Protein AF-A0A1C4Z628-F1 (afdb_monomer_lite)

pLDDT: mean 73.22, std 9.93, range [50.31, 92.75]

Sequence (89 aa):
MGVEYVSRVPPPPLDTLIDDLHFLEGVPPYTRLTLPPAPSTLLIVNLGAPFRVRAGTDIASAEYADGCVVTMPTRAWEFGLISYKKDSP

Radius of gyration: 14.76 Å; chains: 1; bounding box: 36×40×31 Å

Structure (mmCIF, N/CA/C/O backbone):
data_AF-A0A1C4Z628-F1
#
_entry.id   AF-A0A1C4Z628-F1
#
loop_
_atom_site.group_PDB
_atom_site.id
_atom_site.type_symbol
_atom_site.label_atom_id
_atom_site.label_alt_id
_atom_site.label_comp_id
_atom_site.label_asym_id
_atom_site.label_entity_id
_atom_site.label_seq_id
_atom_site.pdbx_PDB_ins_code
_atom_site.Cartn_x
_atom_site.Cartn_y
_atom_site.Cartn_z
_atom_site.occupancy
_atom_site.B_iso_or_equiv
_atom_site.auth_seq_id
_atom_site.auth_comp_id
_atom_site.auth_asym_id
_atom_site.auth_atom_id
_atom_site.pdbx_PDB_model_num
ATOM 1 N N . MET A 1 1 ? 16.429 5.381 -12.978 1.00 57.09 1 MET A N 1
ATOM 2 C CA . MET A 1 1 ? 14.958 5.380 -12.832 1.00 57.09 1 MET A CA 1
ATOM 3 C C . MET A 1 1 ? 14.659 5.073 -11.381 1.00 57.09 1 MET A C 1
ATOM 5 O O . MET A 1 1 ? 15.206 4.098 -10.883 1.00 57.09 1 MET A O 1
ATOM 9 N N . GLY A 1 2 ? 13.925 5.949 -10.700 1.00 74.88 2 GLY A N 1
ATOM 10 C CA . GLY A 1 2 ? 13.506 5.750 -9.312 1.00 74.88 2 GLY A CA 1
ATOM 11 C C . GLY A 1 2 ? 12.047 5.312 -9.245 1.00 74.88 2 GLY A C 1
ATOM 12 O O . GLY A 1 2 ? 11.375 5.260 -10.273 1.00 74.88 2 GLY A O 1
ATOM 13 N N . VAL A 1 3 ? 11.585 5.006 -8.039 1.00 80.94 3 VAL A N 1
ATOM 14 C CA . VAL A 1 3 ? 10.157 4.887 -7.744 1.00 80.94 3 VAL A CA 1
ATOM 15 C C . VAL A 1 3 ? 9.649 6.197 -7.179 1.00 80.94 3 VAL A C 1
ATOM 17 O O . VAL A 1 3 ? 10.327 6.808 -6.351 1.00 80.94 3 VAL A O 1
ATOM 20 N N . GLU A 1 4 ? 8.452 6.585 -7.597 1.00 83.56 4 GLU A N 1
ATOM 21 C CA . GLU A 1 4 ? 7.743 7.743 -7.071 1.00 83.56 4 GLU A CA 1
ATOM 22 C C . GLU A 1 4 ? 6.556 7.303 -6.212 1.00 83.56 4 GLU A C 1
ATOM 24 O O . GLU A 1 4 ? 5.816 6.387 -6.573 1.00 83.56 4 GLU A O 1
ATOM 29 N N . TYR A 1 5 ? 6.387 7.952 -5.058 1.00 77.62 5 TYR A N 1
ATOM 30 C CA . TYR A 1 5 ? 5.189 7.797 -4.242 1.00 77.62 5 TYR A CA 1
ATOM 31 C C . TYR A 1 5 ? 4.111 8.744 -4.759 1.00 77.62 5 TYR A C 1
ATOM 33 O O . TYR A 1 5 ? 4.228 9.961 -4.610 1.00 77.62 5 TYR A O 1
ATOM 41 N N . VAL A 1 6 ? 3.059 8.182 -5.342 1.00 84.62 6 VAL A N 1
ATOM 42 C CA . VAL A 1 6 ? 1.957 8.939 -5.929 1.00 84.62 6 VAL A CA 1
ATOM 43 C C . VAL A 1 6 ? 0.760 8.884 -4.993 1.00 84.62 6 VAL A C 1
ATOM 45 O O . VAL A 1 6 ? 0.291 7.808 -4.626 1.00 84.62 6 VAL A O 1
ATOM 48 N N . SER A 1 7 ? 0.251 10.060 -4.634 1.00 84.19 7 SER A N 1
ATOM 49 C CA . SER A 1 7 ? -1.042 10.239 -3.979 1.00 84.19 7 SER A CA 1
ATOM 50 C C . SER A 1 7 ? -1.987 10.904 -4.963 1.00 84.19 7 SER A C 1
ATOM 52 O O . SER A 1 7 ? -1.649 11.951 -5.519 1.00 84.19 7 SER A O 1
ATOM 54 N N . ARG A 1 8 ? -3.165 10.325 -5.183 1.00 87.31 8 ARG A N 1
ATOM 55 C CA . ARG A 1 8 ? -4.175 10.921 -6.059 1.00 87.31 8 ARG A CA 1
ATOM 56 C C . ARG A 1 8 ? -5.579 10.729 -5.513 1.00 87.31 8 ARG A C 1
ATOM 58 O O . ARG A 1 8 ? -5.882 9.685 -4.944 1.00 87.31 8 ARG A O 1
ATOM 65 N N . VAL A 1 9 ? -6.444 11.689 -5.820 1.00 89.31 9 VAL A N 1
ATOM 66 C CA . VAL A 1 9 ? -7.890 11.504 -5.696 1.00 89.31 9 VAL A CA 1
ATOM 67 C C . VAL A 1 9 ? -8.307 10.396 -6.674 1.00 89.31 9 VAL A C 1
ATOM 69 O O . VAL A 1 9 ? -7.873 10.419 -7.837 1.00 89.31 9 VAL A O 1
ATOM 72 N N . PRO A 1 10 ? -9.083 9.391 -6.242 1.00 90.06 10 PRO A N 1
ATOM 73 C CA . PRO A 1 10 ? -9.531 8.333 -7.133 1.00 90.06 10 PRO A CA 1
ATOM 74 C C . PRO A 1 10 ? -10.450 8.893 -8.226 1.00 90.06 10 PRO A C 1
ATOM 76 O O . PRO A 1 10 ? -11.187 9.844 -7.985 1.00 90.06 10 PRO A O 1
ATOM 79 N N . PRO A 1 11 ? -10.437 8.323 -9.439 1.00 91.19 11 PRO A N 1
ATOM 80 C CA . PRO A 1 11 ? -11.439 8.647 -10.445 1.00 91.19 11 PRO A CA 1
ATOM 81 C C . PRO A 1 11 ? -12.759 7.898 -10.169 1.00 91.19 11 PRO A C 1
ATOM 83 O O . PRO A 1 11 ? -12.740 6.840 -9.530 1.00 91.19 11 PRO A O 1
ATOM 86 N N . PRO A 1 12 ? -13.896 8.354 -10.724 1.00 92.75 12 PRO A N 1
ATOM 87 C CA . PRO A 1 12 ? -15.135 7.584 -10.707 1.00 92.75 12 PRO A CA 1
ATOM 88 C C . PRO A 1 12 ? -14.972 6.161 -11.268 1.00 92.75 12 PRO A C 1
ATOM 90 O O . PRO A 1 12 ? -14.259 5.977 -12.260 1.00 92.75 12 PRO A O 1
ATOM 93 N N . PRO A 1 13 ? -15.632 5.142 -10.676 1.00 90.75 13 PRO A N 1
ATOM 94 C CA . PRO A 1 13 ? -16.571 5.224 -9.545 1.00 90.75 13 PRO A CA 1
ATOM 95 C C . PRO A 1 13 ? -15.908 5.115 -8.156 1.00 90.75 13 PRO A C 1
ATOM 97 O O . PRO A 1 13 ? -16.603 5.049 -7.142 1.00 90.75 13 PRO A O 1
ATOM 100 N N . LEU A 1 14 ? -14.577 5.012 -8.099 1.00 87.81 14 LEU A N 1
ATOM 101 C CA . LEU A 1 14 ? -13.838 4.747 -6.860 1.00 87.81 14 LEU A CA 1
ATOM 102 C C . LEU A 1 14 ? -13.840 5.935 -5.896 1.00 87.81 14 LEU A C 1
ATOM 104 O O . LEU A 1 14 ? -13.735 5.720 -4.693 1.00 87.81 14 LEU A O 1
ATOM 108 N N . ASP A 1 15 ? -14.012 7.149 -6.410 1.00 90.19 15 ASP A N 1
ATOM 109 C CA . ASP A 1 15 ? -14.166 8.382 -5.629 1.00 90.19 15 ASP A CA 1
ATOM 110 C C . ASP A 1 15 ? -15.358 8.356 -4.660 1.00 90.19 15 ASP A C 1
ATOM 112 O O . ASP A 1 15 ? -15.403 9.134 -3.714 1.00 90.19 15 ASP A O 1
ATOM 116 N N . THR A 1 16 ? -16.316 7.446 -4.864 1.00 89.44 16 THR A N 1
ATOM 117 C CA . THR A 1 16 ? -17.443 7.234 -3.940 1.00 89.44 16 THR A CA 1
ATOM 118 C C . THR A 1 16 ? -17.131 6.282 -2.783 1.00 89.44 16 THR A C 1
ATOM 120 O O . THR A 1 16 ? -17.918 6.192 -1.841 1.00 89.44 16 THR A O 1
ATOM 123 N N . LEU A 1 17 ? -16.023 5.538 -2.858 1.00 84.81 17 LEU A N 1
ATOM 124 C CA . LEU A 1 17 ? -15.720 4.426 -1.950 1.00 84.81 17 LEU A CA 1
ATOM 125 C C . LEU A 1 17 ? -14.472 4.654 -1.101 1.00 84.81 17 LEU A C 1
ATOM 127 O O . LEU A 1 17 ? -14.401 4.135 0.013 1.00 84.81 17 LEU A O 1
ATOM 131 N N . ILE A 1 18 ? -13.478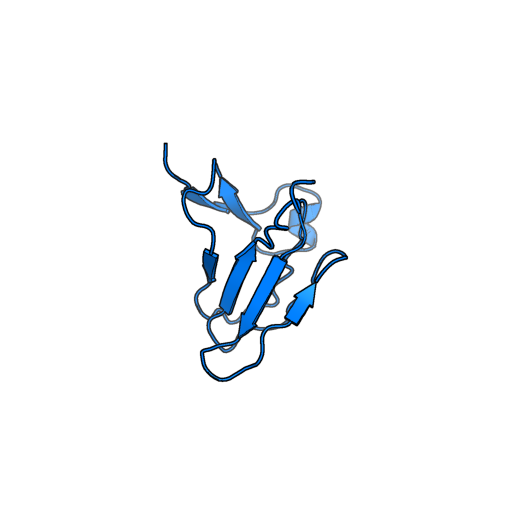 5.358 -1.636 1.00 83.62 18 ILE A N 1
ATOM 132 C CA . ILE A 1 18 ? -12.202 5.607 -0.965 1.00 83.62 18 ILE A CA 1
ATOM 133 C C . ILE A 1 18 ? -11.823 7.077 -1.139 1.00 83.62 18 ILE A C 1
ATOM 135 O O . ILE A 1 18 ? -12.072 7.659 -2.190 1.00 83.62 18 ILE A O 1
ATOM 139 N N . ASP A 1 19 ? -11.224 7.666 -0.107 1.00 82.44 19 ASP A N 1
ATOM 140 C CA . ASP A 1 19 ? -10.907 9.099 -0.100 1.00 82.44 19 ASP A CA 1
ATOM 141 C C . ASP A 1 19 ? -9.678 9.419 -0.966 1.00 82.44 19 ASP A C 1
ATOM 143 O O . ASP A 1 19 ? -9.652 10.411 -1.688 1.00 82.44 19 ASP A O 1
ATOM 147 N N . ASP A 1 20 ? -8.681 8.532 -0.948 1.00 81.69 20 ASP A N 1
ATOM 148 C CA . ASP A 1 20 ? -7.401 8.714 -1.625 1.00 81.69 20 ASP A CA 1
ATOM 149 C C . ASP A 1 20 ? -6.855 7.381 -2.150 1.00 81.69 20 ASP A C 1
ATOM 151 O O . ASP A 1 20 ? -7.076 6.309 -1.576 1.00 81.69 20 ASP A O 1
ATOM 155 N N . LEU A 1 21 ? -6.092 7.447 -3.241 1.00 82.69 21 LEU A N 1
ATOM 156 C CA . LEU A 1 21 ? -5.303 6.334 -3.752 1.00 82.69 21 LEU A CA 1
ATOM 157 C C . LEU A 1 21 ? -3.812 6.647 -3.631 1.00 82.69 21 LEU A C 1
ATOM 159 O O . LEU A 1 21 ? -3.320 7.614 -4.216 1.00 82.69 21 LEU A O 1
ATOM 163 N N . HIS A 1 22 ? -3.085 5.759 -2.956 1.00 79.31 22 HIS A N 1
ATOM 164 C CA . HIS A 1 22 ? -1.633 5.820 -2.838 1.00 79.31 22 HIS A CA 1
ATOM 165 C C . HIS A 1 22 ? -0.984 4.619 -3.530 1.00 79.31 22 HIS A C 1
ATOM 167 O O . HIS A 1 22 ? -1.328 3.474 -3.230 1.00 79.31 22 HIS A O 1
ATOM 173 N N . PHE A 1 23 ? -0.045 4.856 -4.446 1.00 78.81 23 PHE A N 1
ATOM 174 C CA . PHE A 1 23 ? 0.701 3.787 -5.113 1.00 78.81 23 PHE A CA 1
ATOM 175 C C . PHE A 1 23 ? 2.137 4.203 -5.439 1.00 78.81 23 PHE A C 1
ATOM 177 O O . PHE A 1 23 ? 2.482 5.382 -5.446 1.00 78.81 23 PHE A O 1
ATOM 184 N N . LEU A 1 24 ? 2.981 3.203 -5.686 1.00 78.94 24 LEU A N 1
ATOM 185 C CA . LEU A 1 24 ? 4.350 3.392 -6.140 1.00 78.94 24 LEU A CA 1
ATOM 186 C C . LEU A 1 24 ? 4.403 3.239 -7.657 1.00 78.94 24 LEU A C 1
ATOM 188 O O . LEU A 1 24 ? 4.110 2.161 -8.177 1.00 78.94 24 LEU A O 1
ATOM 192 N N . GLU A 1 25 ? 4.781 4.300 -8.358 1.00 84.81 25 GLU A N 1
ATOM 193 C CA . GLU A 1 25 ? 4.974 4.263 -9.805 1.00 84.81 25 GLU A CA 1
ATOM 194 C C . GLU A 1 25 ? 6.444 3.969 -10.142 1.00 84.81 25 GLU A C 1
ATOM 196 O O . GLU A 1 25 ? 7.360 4.556 -9.563 1.00 84.81 25 GLU A O 1
ATOM 201 N N . GLY A 1 26 ? 6.679 3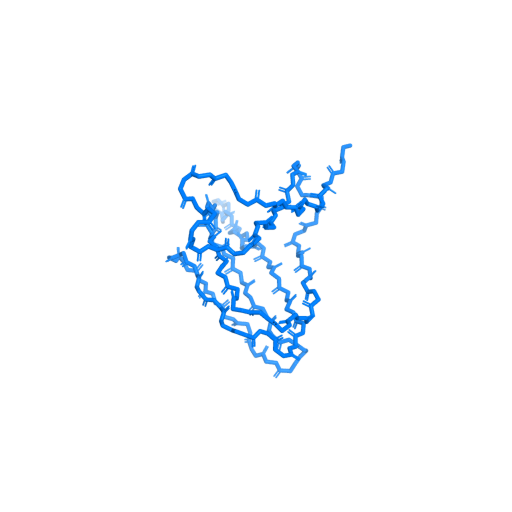.039 -11.075 1.00 83.25 26 GLY A N 1
ATOM 202 C CA . GLY A 1 26 ? 8.016 2.642 -11.533 1.00 83.25 26 GLY A CA 1
ATOM 203 C C . GLY A 1 26 ? 8.513 1.294 -10.991 1.00 83.25 26 GLY A C 1
ATOM 204 O O . GLY A 1 26 ? 7.763 0.509 -10.415 1.00 83.25 26 GLY A O 1
ATOM 205 N N . VAL A 1 27 ? 9.801 0.996 -11.216 1.00 80.62 27 VAL A N 1
ATOM 206 C CA . VAL A 1 27 ? 10.435 -0.267 -10.789 1.00 80.62 27 VAL A CA 1
ATOM 207 C C . VAL A 1 27 ? 11.062 -0.089 -9.405 1.00 80.62 27 VAL A C 1
ATOM 209 O O . VAL A 1 27 ? 12.042 0.654 -9.306 1.00 80.62 27 VAL A O 1
ATOM 212 N N . PRO A 1 28 ? 10.564 -0.764 -8.349 1.00 71.56 28 PRO A N 1
ATOM 213 C CA . PRO A 1 28 ? 11.097 -0.625 -6.996 1.00 71.56 28 PRO A CA 1
ATOM 214 C C . PRO A 1 28 ? 12.575 -1.023 -6.923 1.00 71.56 28 PRO A C 1
ATOM 216 O O . PRO A 1 28 ? 12.903 -2.182 -7.173 1.00 71.56 28 PRO A O 1
ATOM 219 N N . PRO A 1 29 ? 13.480 -0.095 -6.539 1.00 72.94 29 PRO A N 1
ATOM 220 C CA . PRO A 1 29 ? 14.889 -0.417 -6.317 1.00 72.94 29 PRO A CA 1
ATOM 221 C C . PRO A 1 29 ? 15.129 -1.043 -4.932 1.00 72.94 29 PRO A C 1
ATOM 223 O O . PRO A 1 29 ? 16.255 -1.417 -4.609 1.00 72.94 29 PRO A O 1
ATOM 226 N N . TYR A 1 30 ? 14.085 -1.151 -4.105 1.00 73.25 30 TYR A N 1
ATOM 227 C CA . TYR A 1 30 ? 14.146 -1.661 -2.741 1.00 73.25 30 TYR A CA 1
ATOM 228 C C . TYR A 1 30 ? 13.203 -2.851 -2.581 1.00 73.25 30 TYR A C 1
ATOM 230 O O . TYR A 1 30 ? 12.069 -2.835 -3.051 1.00 73.25 30 TYR A O 1
ATOM 238 N N . THR A 1 31 ? 13.654 -3.877 -1.860 1.00 76.75 31 THR A N 1
ATOM 239 C CA . THR A 1 31 ? 12.846 -5.069 -1.556 1.00 76.75 31 THR A CA 1
ATOM 240 C C . THR A 1 31 ? 11.830 -4.834 -0.439 1.00 76.75 31 THR A C 1
ATOM 242 O O . THR A 1 31 ? 11.043 -5.734 -0.140 1.00 76.75 31 THR A O 1
ATOM 245 N N . ARG A 1 32 ? 11.886 -3.664 0.218 1.00 77.56 32 ARG A N 1
ATOM 246 C CA . ARG A 1 32 ? 11.039 -3.289 1.349 1.00 77.56 32 ARG A CA 1
ATOM 247 C C . ARG A 1 32 ? 10.560 -1.839 1.235 1.00 77.56 32 ARG A C 1
ATOM 249 O O . ARG A 1 32 ? 11.342 -0.977 0.845 1.00 77.56 32 ARG A O 1
ATOM 256 N N . LEU A 1 33 ? 9.309 -1.590 1.618 1.00 78.44 33 LEU A N 1
ATOM 257 C CA . LEU A 1 33 ? 8.691 -0.264 1.726 1.00 78.44 33 LEU A CA 1
ATOM 258 C C . LEU A 1 33 ? 8.218 -0.023 3.162 1.00 78.44 33 LEU A C 1
ATOM 260 O O . LEU A 1 33 ? 7.539 -0.879 3.722 1.00 78.44 33 LEU A O 1
ATOM 264 N N . THR A 1 34 ? 8.511 1.148 3.724 1.00 79.00 34 THR A N 1
ATOM 265 C CA . THR A 1 34 ? 7.981 1.585 5.024 1.00 79.00 34 THR A CA 1
ATOM 266 C C . THR A 1 34 ? 6.866 2.603 4.807 1.00 79.00 34 THR A C 1
ATOM 268 O O . THR A 1 34 ? 7.077 3.597 4.114 1.00 79.00 34 THR A O 1
ATOM 271 N N . LEU A 1 35 ? 5.695 2.379 5.406 1.00 75.56 35 LEU A N 1
ATOM 272 C CA . LEU A 1 35 ? 4.596 3.344 5.427 1.00 75.56 35 LEU A CA 1
ATOM 273 C C . LEU A 1 35 ? 4.565 4.088 6.770 1.00 75.56 35 LEU A C 1
ATOM 275 O O . LEU A 1 35 ? 4.655 3.444 7.825 1.00 75.56 35 LEU A O 1
ATOM 279 N N . PRO A 1 36 ? 4.432 5.427 6.758 1.00 69.56 36 PRO A N 1
ATOM 280 C CA . PRO A 1 36 ? 4.278 6.197 7.984 1.00 69.56 36 PRO A CA 1
ATOM 281 C C . PRO A 1 36 ? 2.938 5.866 8.673 1.00 69.56 36 PRO A C 1
ATOM 283 O O . PRO A 1 36 ? 1.987 5.464 7.999 1.00 69.56 36 PRO A O 1
ATOM 286 N N . PRO A 1 37 ? 2.830 6.042 10.004 1.00 72.38 37 PRO A N 1
ATOM 287 C CA . PRO A 1 37 ? 1.546 5.950 10.697 1.00 72.38 37 PRO A CA 1
ATOM 288 C C . PRO A 1 37 ? 0.556 6.968 10.115 1.00 72.38 37 PRO A C 1
ATOM 290 O O . PRO A 1 37 ? 0.927 8.125 9.909 1.00 72.38 37 PRO A O 1
ATOM 293 N N . ALA A 1 38 ? -0.696 6.564 9.897 1.00 68.12 38 ALA A N 1
ATOM 294 C CA . ALA A 1 38 ? -1.732 7.436 9.348 1.00 68.12 38 ALA A CA 1
ATOM 295 C C . ALA A 1 38 ? -3.099 7.130 9.989 1.00 68.12 38 ALA A C 1
ATOM 297 O O . ALA A 1 38 ? -3.511 5.969 10.017 1.00 68.12 38 ALA A O 1
ATOM 298 N N . PRO A 1 39 ? -3.832 8.138 10.496 1.00 58.03 39 PRO A N 1
ATOM 299 C CA . PRO A 1 39 ? -5.173 7.942 11.032 1.00 58.03 39 PRO A CA 1
ATOM 300 C C . PRO A 1 39 ? -6.194 7.830 9.887 1.00 58.03 39 PRO A C 1
ATOM 302 O O . PRO A 1 39 ? -6.952 8.759 9.630 1.00 58.03 39 PRO A O 1
ATOM 305 N N . SER A 1 40 ? -6.209 6.701 9.177 1.00 63.00 40 SER A N 1
ATOM 306 C CA . SER A 1 40 ? -7.194 6.417 8.126 1.00 63.00 40 SER A CA 1
ATOM 307 C C . SER A 1 40 ? -7.474 4.918 7.997 1.00 63.00 40 SER A C 1
ATOM 309 O O . SER A 1 40 ? -6.656 4.069 8.362 1.00 63.00 40 SER A O 1
ATOM 311 N N . THR A 1 41 ? -8.668 4.570 7.512 1.00 61.09 41 THR A N 1
ATOM 312 C CA . THR A 1 41 ? -9.001 3.186 7.156 1.00 61.09 41 THR A CA 1
ATOM 313 C C . THR A 1 41 ? -8.305 2.861 5.839 1.00 61.09 41 THR A C 1
ATOM 315 O O . THR A 1 41 ? -8.778 3.248 4.777 1.00 61.09 41 THR A O 1
ATOM 318 N N . LEU A 1 42 ? -7.159 2.183 5.903 1.00 67.06 42 LEU A N 1
ATOM 319 C CA . LEU A 1 42 ? -6.402 1.804 4.711 1.00 67.06 42 LEU A CA 1
ATOM 320 C C . LEU A 1 42 ? -6.870 0.449 4.164 1.00 67.06 42 LEU A C 1
ATOM 322 O O . LEU A 1 42 ? -7.104 -0.505 4.904 1.00 67.06 42 LEU A O 1
ATOM 326 N N . LEU A 1 43 ? -6.964 0.346 2.842 1.00 66.38 43 LEU A N 1
ATOM 327 C CA . LEU A 1 43 ? -7.101 -0.919 2.126 1.00 66.38 43 LEU A CA 1
ATOM 328 C C . LEU A 1 43 ? -5.866 -1.093 1.237 1.00 66.38 43 LEU A C 1
ATOM 330 O O . LEU A 1 43 ? -5.606 -0.250 0.383 1.00 66.38 43 LEU A O 1
ATOM 334 N N . ILE A 1 44 ? -5.095 -2.168 1.439 1.00 70.19 44 ILE A N 1
ATOM 335 C CA . ILE A 1 44 ? -3.824 -2.397 0.731 1.00 70.19 44 ILE A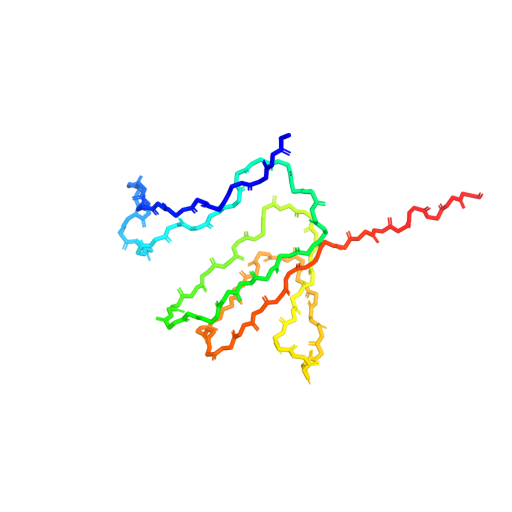 CA 1
ATOM 336 C C . ILE A 1 44 ? -3.949 -3.618 -0.172 1.00 70.19 44 ILE A C 1
ATOM 338 O O . ILE A 1 44 ? -3.654 -4.744 0.216 1.00 70.19 44 ILE A O 1
ATOM 342 N N . VAL A 1 45 ? -4.344 -3.390 -1.418 1.00 65.06 45 VAL A N 1
ATOM 343 C CA . VAL A 1 45 ? -4.529 -4.479 -2.379 1.00 65.06 45 VAL A CA 1
ATOM 344 C C . VAL A 1 45 ? -3.179 -4.937 -2.940 1.00 65.06 45 VAL A C 1
ATOM 346 O O . VAL A 1 45 ? -2.457 -4.158 -3.561 1.00 65.06 45 VAL A O 1
ATOM 349 N N . ASN A 1 46 ? -2.847 -6.220 -2.754 1.00 66.88 46 ASN A N 1
ATOM 350 C CA . ASN A 1 46 ? -1.728 -6.859 -3.449 1.00 66.88 46 ASN A CA 1
ATOM 351 C C . ASN A 1 46 ? -2.146 -7.256 -4.870 1.00 66.88 46 ASN A C 1
ATOM 353 O O . ASN A 1 46 ? -3.049 -8.074 -5.021 1.00 66.88 46 ASN A O 1
ATOM 357 N N . LEU A 1 47 ? -1.476 -6.731 -5.896 1.00 64.94 47 LEU A N 1
ATOM 358 C CA . LEU A 1 47 ? -1.709 -7.103 -7.301 1.00 64.94 47 LEU A CA 1
ATOM 359 C C . LEU A 1 47 ? -0.573 -7.957 -7.895 1.00 64.94 47 LEU A C 1
ATOM 361 O O . LEU A 1 47 ? -0.541 -8.186 -9.102 1.00 64.94 47 LEU A O 1
ATOM 365 N N . GLY A 1 48 ? 0.385 -8.389 -7.071 1.00 69.50 48 GLY A N 1
ATOM 366 C CA . GLY A 1 48 ? 1.589 -9.091 -7.511 1.00 69.50 48 GLY A CA 1
ATOM 367 C C . GLY A 1 48 ? 1.905 -10.333 -6.679 1.00 69.50 48 GLY A C 1
ATOM 368 O O . GLY A 1 48 ? 1.017 -11.049 -6.227 1.00 69.50 48 GLY A O 1
ATOM 369 N N . ALA A 1 49 ? 3.199 -10.611 -6.506 1.00 71.38 49 ALA A N 1
ATOM 370 C CA . ALA A 1 49 ? 3.687 -11.765 -5.753 1.00 71.38 49 ALA A CA 1
ATOM 371 C C . ALA A 1 49 ? 3.355 -11.671 -4.246 1.00 71.38 49 ALA A C 1
ATOM 373 O O . ALA A 1 49 ? 3.169 -10.564 -3.727 1.00 71.38 49 ALA A O 1
ATOM 374 N N . PRO A 1 50 ? 3.336 -12.802 -3.515 1.00 76.19 50 PRO A N 1
ATOM 375 C CA . PRO A 1 50 ? 3.186 -12.806 -2.061 1.00 76.19 50 PRO A CA 1
ATOM 376 C C . PRO A 1 50 ? 4.189 -11.878 -1.357 1.00 76.19 50 PRO A C 1
ATOM 378 O O . PRO A 1 50 ? 5.364 -11.790 -1.736 1.00 76.19 50 PRO A O 1
ATOM 381 N N . PHE A 1 51 ? 3.736 -11.203 -0.299 1.00 77.00 51 PHE A N 1
ATOM 382 C CA . PHE A 1 51 ? 4.573 -10.323 0.518 1.00 77.00 51 PHE A CA 1
ATOM 383 C C . PHE A 1 51 ? 4.368 -10.550 2.017 1.00 77.00 51 PHE A C 1
ATOM 385 O O . PHE A 1 51 ? 3.397 -11.165 2.464 1.00 77.00 51 PHE A O 1
ATOM 392 N N . ARG A 1 52 ? 5.300 -10.014 2.808 1.00 79.06 52 ARG A N 1
ATOM 393 C CA . ARG A 1 52 ? 5.226 -9.973 4.273 1.00 79.06 52 ARG A CA 1
ATOM 394 C C . ARG A 1 52 ? 4.967 -8.560 4.769 1.00 79.06 52 ARG A C 1
ATOM 396 O O . ARG A 1 52 ? 5.582 -7.623 4.261 1.00 79.06 52 ARG A O 1
ATOM 403 N N . VAL A 1 53 ? 4.135 -8.436 5.802 1.00 79.62 53 VAL A N 1
ATOM 404 C CA . VAL A 1 53 ? 3.901 -7.176 6.530 1.00 79.62 53 VAL A CA 1
ATOM 405 C C . VAL A 1 53 ? 4.452 -7.292 7.945 1.00 79.62 53 VAL A C 1
ATOM 407 O O . VAL A 1 53 ? 4.317 -8.335 8.593 1.00 79.62 53 VAL A O 1
ATOM 410 N N . ARG A 1 54 ? 5.080 -6.220 8.427 1.00 79.00 54 ARG A N 1
ATOM 411 C CA . ARG A 1 54 ? 5.543 -6.062 9.811 1.00 79.00 54 ARG A CA 1
ATOM 412 C C . ARG A 1 54 ? 4.952 -4.801 10.421 1.00 79.00 54 ARG A C 1
ATOM 414 O O . ARG A 1 54 ? 5.042 -3.735 9.817 1.00 79.00 54 ARG A O 1
ATOM 421 N N . ALA A 1 55 ? 4.391 -4.924 11.622 1.00 76.56 55 ALA A N 1
ATOM 422 C CA . ALA A 1 55 ? 3.848 -3.799 12.372 1.00 76.56 55 ALA A CA 1
ATOM 423 C C . ALA A 1 55 ? 4.788 -3.385 13.514 1.00 76.56 55 ALA A C 1
ATOM 425 O O . ALA A 1 55 ? 4.808 -4.015 14.566 1.00 76.56 55 ALA A O 1
ATOM 426 N N . GLY A 1 56 ? 5.571 -2.318 13.325 1.00 68.44 56 GLY A N 1
ATOM 427 C CA . GLY A 1 56 ? 6.619 -1.933 14.281 1.00 68.44 56 GLY A CA 1
ATOM 428 C C . GLY A 1 56 ? 7.727 -2.988 14.455 1.00 68.44 56 GLY A C 1
ATOM 429 O O . GLY A 1 56 ? 7.746 -4.019 13.783 1.00 68.44 56 GLY A O 1
ATOM 430 N N . THR A 1 57 ? 8.684 -2.720 15.348 1.00 65.12 57 THR A N 1
ATOM 431 C CA . THR A 1 57 ? 9.869 -3.577 15.561 1.00 65.12 57 THR A CA 1
ATOM 432 C C . THR A 1 57 ? 9.596 -4.832 16.394 1.00 65.12 57 THR A C 1
ATOM 434 O O . THR A 1 57 ? 10.359 -5.788 16.292 1.00 65.12 57 THR A O 1
ATOM 437 N N . ASP A 1 58 ? 8.500 -4.855 17.161 1.00 62.53 58 ASP A N 1
ATOM 438 C CA . ASP A 1 58 ? 8.247 -5.869 18.199 1.00 62.53 58 ASP A CA 1
ATOM 439 C C . ASP A 1 58 ? 7.122 -6.862 17.854 1.00 62.53 58 ASP A C 1
ATOM 441 O O . ASP A 1 58 ? 6.744 -7.682 18.690 1.00 62.53 58 ASP A O 1
ATOM 445 N N . ILE A 1 59 ? 6.560 -6.812 16.640 1.00 63.59 59 ILE A N 1
ATOM 446 C CA . ILE A 1 59 ? 5.470 -7.710 16.224 1.00 63.59 59 ILE A CA 1
ATOM 447 C C . ILE A 1 59 ? 5.955 -8.648 15.119 1.00 63.59 59 ILE A C 1
ATOM 449 O O . ILE A 1 59 ? 6.599 -8.234 14.151 1.00 63.59 59 ILE A O 1
ATOM 453 N N . ALA A 1 60 ? 5.632 -9.934 15.272 1.00 64.69 60 ALA A N 1
ATOM 454 C CA . ALA A 1 60 ? 5.971 -10.970 14.307 1.00 64.69 60 ALA A CA 1
ATOM 455 C C . ALA A 1 60 ? 5.388 -10.654 12.918 1.00 64.69 60 ALA A C 1
ATOM 457 O O . ALA A 1 60 ? 4.255 -10.195 12.789 1.00 64.69 60 ALA A O 1
ATOM 458 N N . SER A 1 61 ? 6.169 -10.915 11.867 1.00 70.75 61 SER A N 1
ATOM 459 C CA . SER A 1 61 ? 5.711 -10.739 10.487 1.00 70.75 61 SER A CA 1
ATOM 460 C C . SER A 1 61 ? 4.645 -11.761 10.113 1.00 70.75 61 SER A C 1
ATOM 462 O O . SER A 1 61 ? 4.844 -12.948 10.374 1.00 70.75 61 SER A O 1
ATOM 464 N N . ALA A 1 62 ? 3.607 -11.321 9.405 1.00 74.12 62 ALA A N 1
ATOM 465 C CA . ALA A 1 62 ? 2.605 -12.193 8.796 1.00 74.12 62 ALA A CA 1
ATOM 466 C C . ALA A 1 62 ? 2.751 -12.220 7.263 1.00 74.12 62 ALA A C 1
ATOM 468 O O . ALA A 1 62 ? 3.172 -11.234 6.647 1.00 74.12 62 ALA A O 1
ATOM 469 N N . GLU A 1 63 ? 2.445 -13.371 6.666 1.00 75.12 63 GLU A N 1
ATOM 470 C CA . GLU A 1 63 ? 2.407 -13.593 5.217 1.00 75.12 63 GLU A CA 1
ATOM 471 C C . GLU A 1 63 ? 0.968 -13.485 4.711 1.00 75.12 63 GLU A C 1
ATOM 473 O O . GLU A 1 63 ? 0.047 -13.972 5.366 1.00 75.12 63 GLU A O 1
ATOM 478 N N . TYR A 1 64 ? 0.786 -12.857 3.548 1.00 70.19 64 TYR A N 1
ATOM 479 C CA . TYR A 1 64 ? -0.529 -12.637 2.952 1.00 70.19 64 TYR A CA 1
ATOM 480 C C . TYR A 1 64 ? -0.516 -13.042 1.478 1.00 70.19 64 TYR A C 1
ATOM 482 O O . TYR A 1 64 ? 0.148 -12.403 0.658 1.00 70.19 64 TYR A O 1
ATOM 490 N N . ALA A 1 65 ? -1.263 -14.096 1.148 1.00 66.69 65 ALA A N 1
ATOM 491 C CA . ALA A 1 65 ? -1.337 -14.646 -0.203 1.00 66.69 65 ALA A CA 1
ATOM 492 C C . ALA A 1 65 ? -2.514 -14.090 -1.040 1.00 66.69 65 ALA A C 1
ATOM 494 O O . ALA A 1 65 ? -2.401 -14.054 -2.260 1.00 66.69 65 ALA A O 1
ATOM 495 N N . ASP A 1 66 ? -3.583 -13.573 -0.407 1.00 63.12 66 ASP A N 1
ATOM 496 C CA . ASP A 1 66 ? -4.906 -13.401 -1.048 1.00 63.12 66 ASP A CA 1
ATOM 497 C C . ASP A 1 66 ? -5.519 -11.979 -0.931 1.00 63.12 66 ASP A C 1
ATOM 499 O O . ASP A 1 66 ? -6.681 -11.821 -0.568 1.00 63.12 66 ASP A O 1
ATOM 503 N N . GLY A 1 67 ? -4.763 -10.913 -1.231 1.00 58.34 67 GLY A N 1
ATOM 504 C CA . GLY A 1 67 ? -5.330 -9.549 -1.351 1.00 58.34 67 GLY A CA 1
ATOM 505 C C . GLY A 1 67 ? -5.631 -8.843 -0.015 1.00 58.34 67 GLY A C 1
ATOM 506 O O . GLY A 1 67 ? -6.776 -8.582 0.334 1.00 58.34 67 GLY A O 1
ATOM 507 N N . CYS A 1 68 ? -4.573 -8.523 0.733 1.00 61.75 68 CYS A N 1
ATOM 508 C CA . CYS A 1 68 ? -4.607 -8.115 2.143 1.00 61.75 68 CYS A CA 1
ATOM 509 C C . CYS A 1 68 ? -5.482 -6.879 2.492 1.00 61.75 68 CYS A C 1
ATOM 511 O O . CYS A 1 68 ? -5.503 -5.874 1.794 1.00 61.75 68 CYS A O 1
ATOM 513 N N . VAL A 1 69 ? -6.127 -6.902 3.666 1.00 56.66 69 VAL A N 1
ATOM 514 C CA . VAL A 1 69 ? -6.807 -5.749 4.298 1.00 56.66 69 VAL A CA 1
ATOM 515 C C . VAL A 1 69 ? -6.066 -5.408 5.590 1.00 56.66 69 VAL A C 1
ATOM 517 O O . VAL A 1 69 ? -5.815 -6.308 6.390 1.00 56.66 69 VAL A O 1
ATOM 520 N N . VAL A 1 70 ? -5.719 -4.136 5.822 1.00 59.75 70 VAL A N 1
ATOM 521 C CA . VAL A 1 70 ? -5.035 -3.712 7.058 1.00 59.75 70 VAL A CA 1
ATOM 522 C C . VAL A 1 70 ? -5.713 -2.474 7.640 1.00 59.75 70 VAL A C 1
ATOM 524 O O . VAL A 1 70 ? -5.648 -1.400 7.060 1.00 59.75 70 VAL A O 1
ATOM 527 N N . THR A 1 71 ? -6.372 -2.606 8.791 1.00 63.34 71 THR A N 1
ATOM 528 C CA . THR A 1 71 ? -7.171 -1.519 9.380 1.00 63.34 71 THR A CA 1
ATOM 529 C C . THR A 1 71 ? -6.335 -0.566 10.249 1.00 63.34 71 THR A C 1
ATOM 531 O O . THR A 1 71 ? -5.263 -0.931 10.728 1.00 63.34 71 THR A O 1
ATOM 534 N N . MET A 1 72 ? -6.833 0.672 10.401 1.00 62.94 72 MET A N 1
ATOM 535 C CA . MET A 1 72 ? -6.239 1.853 11.061 1.00 62.94 72 MET A CA 1
ATOM 536 C C . MET A 1 72 ? -4.820 1.697 11.658 1.00 62.94 72 MET A C 1
ATOM 538 O O . MET A 1 72 ? -4.677 1.325 12.831 1.00 62.94 72 MET A O 1
ATOM 542 N N . PRO A 1 73 ? -3.754 2.064 10.913 1.00 61.56 73 PRO A N 1
ATOM 543 C CA . PRO A 1 73 ? -2.408 2.123 11.469 1.00 61.56 73 PRO A CA 1
ATOM 544 C C . PRO A 1 73 ? -2.274 3.274 12.465 1.00 61.56 73 PRO A C 1
ATOM 546 O O . PRO A 1 73 ? -1.996 4.415 12.110 1.00 61.56 73 PRO A O 1
ATOM 549 N N . THR A 1 74 ? -2.325 2.961 13.756 1.00 65.25 74 THR A N 1
ATOM 550 C CA . THR A 1 74 ? -1.776 3.862 14.787 1.00 65.25 74 THR A CA 1
ATOM 551 C C . THR A 1 74 ? -0.240 3.818 14.844 1.00 65.25 74 THR A C 1
ATOM 553 O O . THR A 1 74 ? 0.371 4.534 15.637 1.00 65.25 74 THR A O 1
ATOM 556 N N . ARG A 1 75 ? 0.410 2.966 14.031 1.00 71.50 75 ARG A N 1
ATOM 557 C CA . ARG A 1 75 ? 1.862 2.708 14.016 1.00 71.50 75 ARG A CA 1
ATOM 558 C C . ARG A 1 75 ? 2.372 2.482 12.588 1.00 71.50 75 ARG A C 1
ATOM 560 O O . ARG A 1 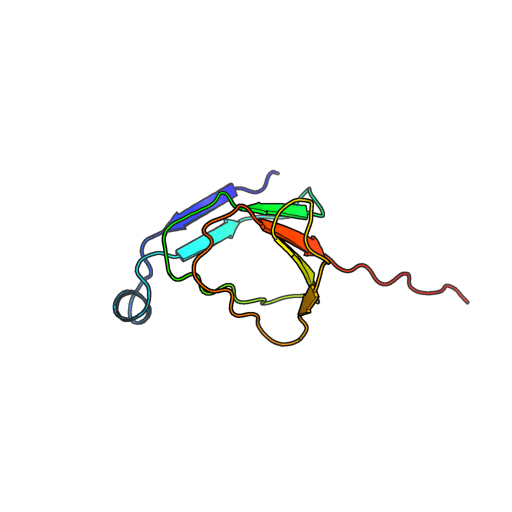75 ? 1.598 2.100 11.720 1.00 71.50 75 ARG A O 1
ATOM 567 N N . ALA A 1 76 ? 3.674 2.688 12.375 1.00 77.56 76 ALA A N 1
ATOM 568 C CA . ALA A 1 76 ? 4.337 2.498 11.084 1.00 77.56 76 ALA A CA 1
ATOM 569 C C . ALA A 1 76 ? 4.426 1.014 10.706 1.00 77.56 76 ALA A C 1
ATOM 571 O O . ALA A 1 76 ? 4.597 0.154 11.581 1.00 77.56 76 ALA A O 1
ATOM 572 N N . TRP A 1 77 ? 4.378 0.732 9.405 1.00 78.38 77 TRP A N 1
ATOM 573 C CA . TRP A 1 77 ? 4.434 -0.625 8.860 1.00 78.38 77 TRP A CA 1
ATOM 574 C C . TRP A 1 77 ? 5.537 -0.780 7.825 1.00 78.38 77 TRP A C 1
ATOM 576 O O . TRP A 1 77 ? 5.892 0.172 7.137 1.00 78.38 77 TRP A O 1
ATOM 586 N N . GLU A 1 78 ? 6.039 -2.003 7.680 1.00 81.19 78 GLU A N 1
ATOM 587 C CA . GLU A 1 78 ? 6.984 -2.370 6.627 1.00 81.19 78 GLU A CA 1
ATOM 588 C C . GLU A 1 78 ? 6.451 -3.530 5.779 1.00 81.19 78 GLU A C 1
ATOM 590 O O . GLU A 1 78 ? 6.010 -4.546 6.318 1.00 81.19 78 GLU A O 1
ATOM 595 N N . PHE A 1 79 ? 6.557 -3.407 4.457 1.00 79.62 79 PHE A N 1
ATOM 596 C CA . PHE A 1 79 ? 6.170 -4.413 3.462 1.00 79.62 79 PHE A CA 1
ATOM 597 C C . PHE A 1 79 ? 7.411 -4.969 2.786 1.00 79.62 79 PHE A C 1
ATOM 599 O O . PHE A 1 79 ? 8.256 -4.178 2.382 1.00 79.62 79 PHE A O 1
ATOM 606 N N . GLY A 1 80 ? 7.529 -6.287 2.612 1.00 78.50 80 GLY A N 1
ATOM 607 C CA . GLY A 1 80 ? 8.661 -6.907 1.916 1.00 78.50 80 GLY A CA 1
ATOM 608 C C . GLY A 1 80 ? 8.257 -8.020 0.952 1.00 78.50 80 GLY A C 1
ATOM 609 O O . GLY A 1 80 ? 7.426 -8.858 1.294 1.00 78.50 80 GLY A O 1
ATOM 610 N N . LEU A 1 81 ? 8.879 -8.051 -0.229 1.00 74.94 81 LEU A N 1
ATOM 611 C CA . LEU A 1 81 ? 8.684 -9.109 -1.229 1.00 74.94 81 LEU A CA 1
ATOM 612 C C . LEU A 1 81 ? 9.208 -10.457 -0.717 1.00 74.94 81 LEU A C 1
ATOM 614 O O . LEU A 1 81 ? 10.304 -10.530 -0.151 1.00 74.94 81 LEU A O 1
ATOM 618 N N . ILE A 1 82 ? 8.454 -11.530 -0.958 1.00 72.81 82 ILE A N 1
ATOM 619 C CA . ILE A 1 82 ? 8.944 -12.891 -0.741 1.00 72.81 82 ILE A CA 1
ATOM 620 C C . ILE A 1 82 ? 9.691 -13.326 -2.001 1.00 72.81 82 ILE A C 1
ATOM 622 O O . ILE A 1 82 ? 9.111 -13.429 -3.079 1.00 72.81 82 ILE A O 1
ATOM 626 N N . SER A 1 83 ? 10.989 -13.591 -1.868 1.00 66.06 83 SER A N 1
ATOM 627 C CA . SER A 1 83 ? 11.747 -14.292 -2.899 1.00 66.06 83 SER A CA 1
ATOM 628 C C . SER A 1 83 ? 11.829 -15.772 -2.545 1.00 66.06 83 SER A C 1
ATOM 630 O O . SER A 1 83 ? 12.373 -16.162 -1.512 1.00 66.06 83 SER A O 1
ATOM 632 N N . TYR A 1 84 ? 11.298 -16.618 -3.422 1.00 59.75 84 TYR A N 1
ATOM 633 C CA . TYR A 1 84 ? 11.622 -18.036 -3.388 1.00 59.75 84 TYR A CA 1
ATOM 634 C C . TYR A 1 84 ? 13.032 -18.193 -3.955 1.00 59.75 84 TYR A C 1
ATOM 636 O O . TYR A 1 84 ? 13.303 -17.770 -5.083 1.00 59.75 84 TYR A O 1
ATOM 644 N N . LYS A 1 85 ? 13.947 -18.806 -3.195 1.00 58.00 85 LYS A N 1
ATOM 645 C CA . LYS A 1 85 ? 15.109 -19.416 -3.839 1.00 58.00 85 LYS A CA 1
ATOM 646 C C . LYS A 1 85 ? 14.552 -20.529 -4.715 1.00 58.00 85 LYS A C 1
ATOM 648 O O . LYS A 1 85 ? 13.908 -21.442 -4.212 1.00 58.00 85 LYS A O 1
ATOM 653 N N . LYS A 1 86 ? 14.760 -20.435 -6.027 1.00 53.03 86 LYS A N 1
ATOM 654 C CA . LYS A 1 86 ? 14.656 -21.617 -6.873 1.00 53.03 86 LYS A CA 1
ATOM 655 C C . LYS A 1 86 ? 15.789 -22.517 -6.402 1.00 53.03 86 LYS A C 1
ATOM 657 O O . LYS A 1 86 ? 16.945 -22.169 -6.632 1.00 53.03 86 LYS A O 1
ATOM 662 N N . ASP A 1 87 ? 15.475 -23.577 -5.665 1.00 63.25 87 ASP A N 1
ATOM 663 C CA . ASP A 1 87 ? 16.462 -24.613 -5.399 1.00 63.25 87 ASP A CA 1
ATOM 664 C C . ASP A 1 87 ? 16.947 -25.098 -6.769 1.00 63.25 87 ASP A C 1
ATOM 666 O O . ASP A 1 87 ? 16.177 -25.607 -7.589 1.00 63.25 87 ASP A O 1
ATOM 670 N N . SER A 1 88 ? 18.200 -24.763 -7.076 1.00 50.31 88 SER A N 1
ATOM 671 C CA . SER A 1 88 ? 18.893 -25.282 -8.247 1.00 50.31 88 SER A CA 1
ATOM 672 C C . 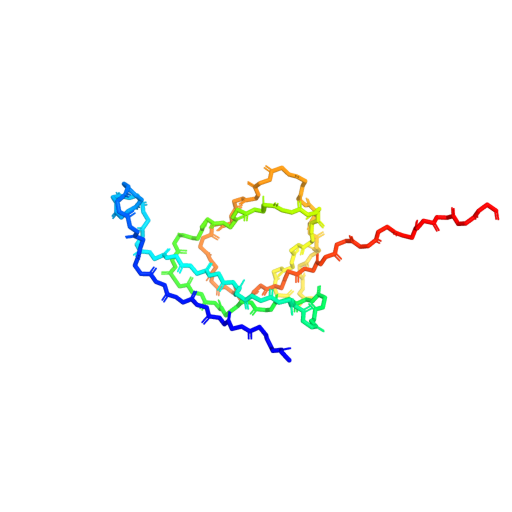SER A 1 88 ? 19.051 -26.794 -8.064 1.00 50.31 88 SER A C 1
ATOM 674 O O . SER A 1 88 ? 19.302 -27.213 -6.932 1.00 50.31 88 SER A O 1
ATOM 676 N N . PRO A 1 89 ? 18.882 -27.592 -9.133 1.00 58.69 89 PRO A N 1
ATOM 677 C CA . PRO A 1 89 ? 19.048 -29.04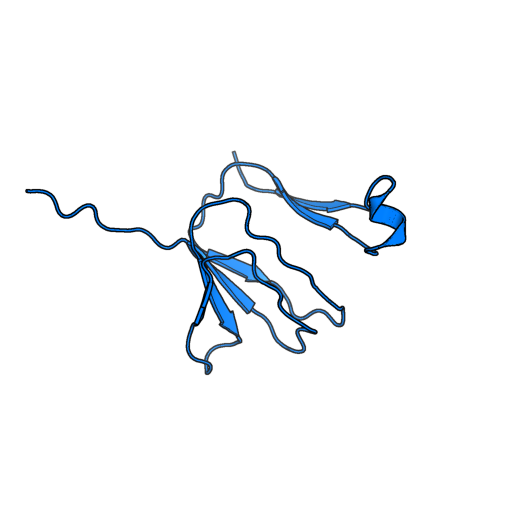1 -9.066 1.00 58.69 89 PRO A CA 1
ATOM 678 C C . PRO A 1 89 ? 20.453 -29.450 -8.612 1.00 58.69 89 PRO A C 1
ATOM 680 O O . PRO A 1 89 ? 21.412 -28.687 -8.884 1.00 58.69 89 PRO A O 1
#

Foldseek 3Di:
DAKDWDKDQDDPPCNVPDGIDIDIPDDHPDQKDKDAQDQDQDFQFDPDAKKWKDFPDPDDIDIDGDTDGDGHGPGMMMIGHDDDDPPDD

Organism: NCBI:txid121616

Secondary structure (DSSP, 8-state):
---EEEEEPPPTTGGGT-S-EEEEES--SSSEEEEPP-SS--B----SS-EEEEESSSS--EEE-S--B----SS-EEEEEPPPP----